Protein AF-A0A2V8I3Q4-F1 (afdb_monomer)

Solvent-accessible surface area (backbone atoms only — not comparable to full-atom values): 6885 Å² total; per-residue (Å²): 135,82,81,78,74,75,79,50,97,82,39,65,69,60,49,52,53,50,51,50,54,42,68,77,40,44,72,60,26,34,55,53,7,27,74,66,46,75,38,70,67,57,9,53,49,16,43,50,52,46,54,55,49,52,69,77,38,86,75,54,74,59,38,77,76,39,48,68,65,40,48,42,53,47,11,41,49,38,11,51,49,52,51,50,51,54,51,50,50,52,54,51,52,52,55,53,53,57,54,55,72,71,35,78,78,47,55,60,55,51,48,53,50,50,53,54,56,55,65,72,54,72,131

Foldseek 3Di:
DDPPDLPPPPDPVVVVVLVVLCVVAVVVLLVLLCVLQVDNPQSNVLLVVLSVCVSVDPDDPVCVVPVNVVSNVSSNVSSNVVVVVVVVVVVVVVVVVVVVVVPPPPVVVVVVVVVVVVVVPDD

pLDDT: mean 84.05, std 15.95, range [36.59, 98.69]

Mean predicted aligned error: 12.43 Å

Radius of gyration: 24.99 Å; Cα contacts (8 Å, |Δi|>4): 70; chains: 1; bounding box: 47×54×64 Å

Structure (mmCIF, N/CA/C/O backbone):
data_AF-A0A2V8I3Q4-F1
#
_entry.id   AF-A0A2V8I3Q4-F1
#
loop_
_atom_site.group_PDB
_atom_site.id
_atom_site.type_symbol
_atom_site.label_atom_id
_atom_site.label_alt_id
_atom_site.label_comp_id
_atom_site.label_asym_id
_atom_site.label_entity_id
_atom_site.label_seq_id
_atom_site.pdbx_PDB_ins_code
_atom_site.Cartn_x
_atom_site.Cartn_y
_atom_site.Cartn_z
_atom_site.occupancy
_atom_site.B_iso_or_equiv
_atom_site.auth_seq_id
_atom_site.auth_comp_id
_atom_site.auth_asym_id
_atom_site.auth_atom_id
_atom_site.pdbx_PDB_model_num
ATOM 1 N N . MET A 1 1 ? 2.764 -21.090 27.366 1.00 37.06 1 MET A N 1
ATOM 2 C CA . MET A 1 1 ? 2.966 -20.174 26.224 1.00 37.06 1 MET A CA 1
ATOM 3 C C . MET A 1 1 ? 1.866 -20.464 25.226 1.00 37.06 1 MET A C 1
ATOM 5 O O . MET A 1 1 ? 1.925 -21.473 24.539 1.00 37.06 1 MET A O 1
ATOM 9 N N . GLU A 1 2 ? 0.806 -19.666 25.259 1.00 36.59 2 GLU A N 1
ATOM 10 C CA . GLU A 1 2 ? -0.389 -19.858 24.439 1.00 36.59 2 GLU A CA 1
ATOM 11 C C . GLU A 1 2 ? -0.084 -19.385 23.015 1.00 36.59 2 GLU A C 1
ATOM 13 O O . GLU A 1 2 ? 0.217 -18.215 22.781 1.00 36.59 2 GLU A O 1
ATOM 18 N N . THR A 1 3 ? -0.052 -20.319 22.068 1.00 38.06 3 THR A N 1
ATOM 19 C CA . THR A 1 3 ? 0.150 -20.024 20.650 1.00 38.06 3 THR A CA 1
ATOM 20 C C . THR A 1 3 ? -1.052 -19.225 20.158 1.00 38.06 3 THR A C 1
ATOM 22 O O . THR A 1 3 ? -2.107 -19.796 19.885 1.00 38.06 3 THR A O 1
ATOM 25 N N . ALA A 1 4 ? -0.908 -17.900 20.095 1.00 47.69 4 ALA A N 1
ATOM 26 C CA . ALA A 1 4 ? -1.945 -16.993 19.627 1.00 47.69 4 ALA A CA 1
ATOM 27 C C . ALA A 1 4 ? -2.405 -17.413 18.223 1.00 47.69 4 ALA A C 1
ATOM 29 O O . ALA A 1 4 ? -1.654 -17.330 17.248 1.00 47.69 4 ALA A O 1
ATOM 30 N N . ARG A 1 5 ? -3.643 -17.910 18.157 1.00 51.03 5 ARG A N 1
ATOM 31 C CA . ARG A 1 5 ? -4.341 -18.331 16.943 1.00 51.03 5 ARG A CA 1
ATOM 32 C C . ARG A 1 5 ? -4.257 -17.203 15.918 1.00 51.03 5 ARG A C 1
ATOM 34 O O . ARG A 1 5 ? -4.761 -16.114 16.172 1.00 51.03 5 ARG A O 1
ATOM 41 N N . ILE A 1 6 ? -3.619 -17.454 14.775 1.00 56.09 6 ILE A N 1
ATOM 42 C CA . ILE A 1 6 ? -3.659 -16.525 13.640 1.00 56.09 6 ILE A CA 1
ATOM 43 C C . ILE A 1 6 ? -5.145 -16.363 13.283 1.00 56.09 6 ILE A C 1
ATOM 45 O O . ILE A 1 6 ? -5.781 -17.384 12.993 1.00 56.09 6 ILE A O 1
ATOM 49 N N . PRO A 1 7 ? -5.723 -15.148 13.353 1.00 57.66 7 PRO A N 1
ATOM 50 C CA . PRO A 1 7 ? -7.107 -14.916 12.970 1.00 57.66 7 PRO A CA 1
ATOM 51 C C . PRO A 1 7 ? -7.264 -15.357 11.521 1.00 57.66 7 PRO A C 1
ATOM 53 O O . PRO A 1 7 ? -6.709 -14.766 10.596 1.00 57.66 7 PRO A O 1
ATOM 56 N N . THR A 1 8 ? -7.929 -16.489 11.321 1.00 57.56 8 THR A N 1
ATOM 57 C CA . THR A 1 8 ? -8.145 -16.998 9.972 1.00 57.56 8 THR A CA 1
ATOM 58 C C . THR A 1 8 ? -9.130 -16.083 9.273 1.00 57.56 8 THR A C 1
ATOM 60 O O . THR A 1 8 ? -10.022 -15.532 9.913 1.00 57.56 8 THR A O 1
ATOM 63 N N . THR A 1 9 ? -9.073 -16.024 7.949 1.00 59.19 9 THR A N 1
ATOM 64 C CA . THR A 1 9 ? -10.053 -15.317 7.123 1.00 59.19 9 THR A CA 1
ATOM 65 C C . THR A 1 9 ? -11.495 -15.762 7.365 1.00 59.19 9 THR A C 1
ATOM 67 O O . THR A 1 9 ? -12.349 -15.205 6.713 1.00 59.19 9 THR A O 1
ATOM 70 N N . LYS A 1 10 ? -11.803 -16.760 8.210 1.00 63.22 10 LYS A N 1
ATOM 71 C CA . LYS A 1 10 ? -13.164 -17.163 8.613 1.00 63.22 10 LYS A CA 1
ATOM 72 C C . LYS A 1 10 ? -13.672 -16.465 9.884 1.00 63.22 10 LYS A C 1
ATOM 74 O O . LYS A 1 10 ? -14.828 -16.656 10.239 1.00 63.22 10 LYS A O 1
ATOM 79 N N . ASP A 1 11 ? -12.827 -15.700 10.568 1.00 80.50 11 ASP A N 1
ATOM 80 C CA . ASP A 1 11 ? -13.216 -14.919 11.739 1.00 80.50 11 ASP A CA 1
ATOM 81 C C . ASP A 1 11 ? -13.921 -13.628 11.296 1.00 80.50 11 ASP A C 1
ATOM 83 O O . ASP A 1 11 ? -13.304 -12.712 10.748 1.00 80.50 11 ASP A O 1
ATOM 87 N N . GLU A 1 12 ? -15.234 -13.579 11.510 1.00 82.38 12 GLU A N 1
ATOM 88 C CA . GLU A 1 12 ? -16.086 -12.459 11.113 1.00 82.38 12 GLU A CA 1
ATOM 89 C C . GLU A 1 12 ? -15.724 -11.158 11.848 1.00 82.38 12 GLU A C 1
ATOM 91 O O . GLU A 1 12 ? -15.750 -10.086 11.246 1.00 82.38 12 GLU A O 1
ATOM 96 N N . THR A 1 13 ? -15.294 -11.236 13.113 1.00 84.25 13 THR A N 1
ATOM 97 C CA . THR A 1 13 ? -14.887 -10.038 13.865 1.00 84.25 13 THR A CA 1
ATOM 98 C C . THR A 1 13 ? -13.591 -9.445 13.326 1.00 84.25 13 THR A C 1
ATOM 100 O O . THR A 1 13 ? -13.475 -8.227 13.187 1.00 84.25 13 THR A O 1
ATOM 103 N N . PHE A 1 14 ? -12.641 -10.296 12.933 1.00 83.88 14 PHE A N 1
ATOM 104 C CA . PHE A 1 14 ? -11.400 -9.845 12.310 1.00 83.88 14 PHE A CA 1
ATOM 105 C C . PHE 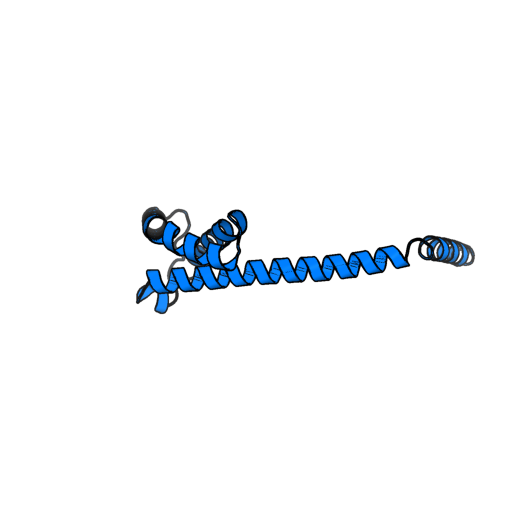A 1 14 ? -11.645 -9.184 10.944 1.00 83.88 14 PHE A C 1
ATOM 107 O O . PHE A 1 14 ? -11.050 -8.148 10.646 1.00 83.88 14 PHE A O 1
ATOM 114 N N . ARG A 1 15 ? -12.554 -9.740 10.129 1.00 84.81 15 ARG A N 1
ATOM 115 C CA . ARG A 1 15 ? -12.952 -9.144 8.839 1.00 84.81 15 ARG A CA 1
ATOM 116 C C . ARG A 1 15 ? -13.556 -7.757 9.012 1.00 84.81 15 ARG A C 1
ATOM 118 O O . ARG A 1 15 ? -13.137 -6.836 8.326 1.00 84.81 15 ARG A O 1
ATOM 125 N N . GLN A 1 16 ? -14.490 -7.600 9.948 1.00 90.31 16 GLN A N 1
ATOM 126 C CA . GLN A 1 16 ? -15.140 -6.313 10.210 1.00 90.31 16 GLN A CA 1
ATOM 127 C C . GLN A 1 16 ? -14.133 -5.249 10.658 1.00 90.31 16 GLN A C 1
ATOM 129 O O . GLN A 1 16 ? -14.170 -4.120 10.178 1.00 90.31 16 GLN A O 1
ATOM 134 N N . GLN A 1 17 ? -13.189 -5.617 11.529 1.00 89.75 17 GLN A N 1
ATOM 135 C CA . GLN A 1 17 ? -12.126 -4.709 11.965 1.00 89.75 17 GLN A CA 1
ATOM 136 C C . GLN A 1 17 ? -11.195 -4.302 10.817 1.00 89.75 17 GLN A C 1
ATOM 138 O O . GLN A 1 17 ? -10.801 -3.140 10.729 1.00 89.75 17 GLN A O 1
ATOM 143 N N . LEU A 1 18 ? -10.838 -5.239 9.933 1.00 90.50 18 LEU A N 1
ATOM 144 C CA . LEU A 1 18 ? -10.037 -4.941 8.745 1.00 90.50 18 LEU A CA 1
ATOM 145 C C . LEU A 1 18 ? -10.777 -4.039 7.756 1.00 90.50 18 LEU A C 1
ATOM 147 O O . LEU A 1 18 ? -10.168 -3.111 7.225 1.00 90.50 18 LEU A O 1
ATOM 151 N N . ASP A 1 19 ? -12.063 -4.296 7.526 1.00 92.75 19 ASP A N 1
ATOM 152 C CA . ASP A 1 19 ? -12.905 -3.498 6.637 1.00 92.75 19 ASP A CA 1
ATOM 153 C C . ASP A 1 19 ? -13.048 -2.061 7.142 1.00 92.75 19 ASP A C 1
ATOM 155 O O . ASP A 1 19 ? -12.913 -1.123 6.354 1.00 92.75 19 ASP A O 1
ATOM 159 N N . GLU A 1 20 ? -13.266 -1.873 8.445 1.00 94.25 20 GLU A N 1
ATOM 160 C CA . GLU A 1 20 ? -13.320 -0.540 9.050 1.00 94.25 20 GLU A CA 1
ATOM 161 C C . GLU A 1 20 ? -11.979 0.179 8.883 1.00 94.25 20 GLU A C 1
ATOM 163 O O . GLU A 1 20 ? -11.904 1.271 8.318 1.00 94.25 20 GLU A O 1
ATOM 168 N N . LEU A 1 21 ? -10.886 -0.494 9.252 1.00 93.62 21 LEU A N 1
ATOM 169 C CA . LEU A 1 21 ? -9.541 0.050 9.117 1.00 93.62 21 LEU A CA 1
ATOM 170 C C . LEU A 1 21 ? -9.224 0.447 7.666 1.00 93.62 21 LEU A C 1
ATOM 172 O O . LEU A 1 21 ? -8.588 1.479 7.426 1.00 93.62 21 LEU A O 1
ATOM 176 N N . TYR A 1 22 ? -9.666 -0.357 6.697 1.00 94.94 22 TYR A N 1
ATOM 177 C CA . TYR A 1 22 ? -9.541 -0.056 5.278 1.00 94.94 22 TYR A CA 1
ATOM 178 C C . TYR A 1 22 ? -10.345 1.185 4.900 1.00 94.94 22 TYR A C 1
ATOM 180 O O . TYR A 1 22 ? -9.775 2.126 4.346 1.00 94.94 22 TYR A O 1
ATOM 188 N N . ARG A 1 23 ? -11.640 1.230 5.227 1.00 96.06 23 ARG A N 1
ATOM 189 C CA . ARG A 1 23 ? -12.532 2.351 4.889 1.00 96.06 23 ARG A CA 1
ATOM 190 C C . ARG A 1 23 ? -12.027 3.676 5.454 1.00 96.06 23 ARG A C 1
ATOM 192 O O . ARG A 1 23 ? -11.998 4.671 4.729 1.00 96.06 23 ARG A O 1
ATOM 199 N N . GLU A 1 24 ? -11.560 3.675 6.698 1.00 96.69 24 GLU A N 1
ATOM 200 C CA . GLU A 1 24 ? -11.045 4.866 7.377 1.00 96.69 24 GLU A CA 1
ATOM 201 C C . GLU A 1 24 ? -9.741 5.400 6.761 1.00 96.69 24 GLU A C 1
ATOM 203 O O . GLU A 1 24 ? -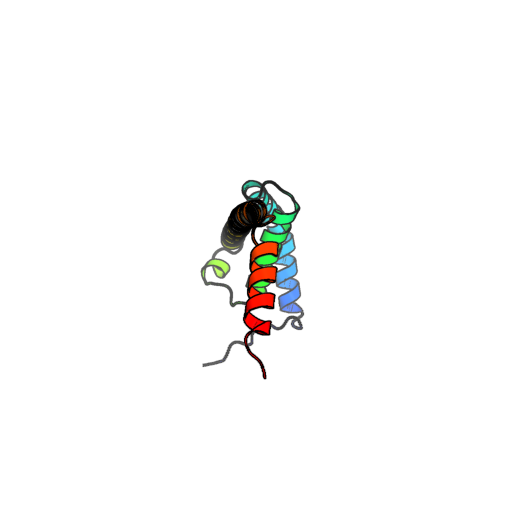9.513 6.613 6.713 1.00 96.69 24 GLU A O 1
ATOM 208 N N . ASN A 1 25 ? -8.852 4.512 6.301 1.00 97.44 25 ASN A N 1
ATOM 209 C CA . ASN A 1 25 ? -7.474 4.885 5.961 1.00 97.44 25 ASN A CA 1
ATOM 210 C C . ASN A 1 25 ? -7.172 4.861 4.458 1.00 97.44 25 ASN A C 1
ATOM 212 O O . ASN 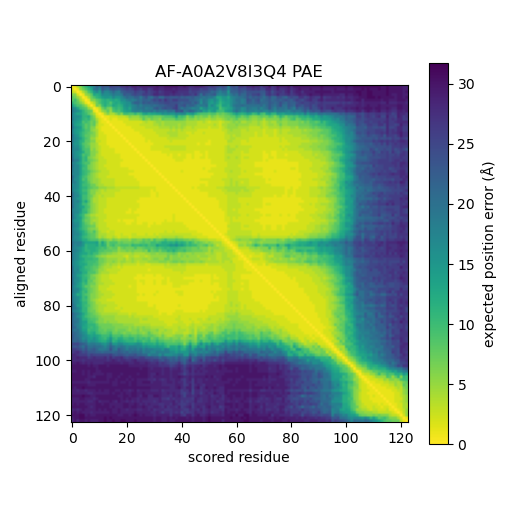A 1 25 ? -6.203 5.503 4.032 1.00 97.44 25 ASN A O 1
ATOM 216 N N . PHE A 1 26 ? -7.998 4.196 3.644 1.00 97.50 26 PHE A N 1
ATOM 217 C CA . PHE A 1 26 ? -7.750 3.979 2.218 1.00 97.50 26 PHE A CA 1
ATOM 218 C C . PHE A 1 26 ? -7.419 5.275 1.478 1.00 97.50 26 PHE A C 1
ATOM 220 O O . PHE A 1 26 ? -6.382 5.360 0.826 1.00 97.50 26 PHE A O 1
ATOM 227 N N . GLN A 1 27 ? -8.242 6.321 1.613 1.00 98.19 27 GLN A N 1
ATOM 228 C CA . GLN A 1 27 ? -8.032 7.567 0.866 1.00 98.19 27 GLN A CA 1
ATOM 229 C C . GLN A 1 27 ? -6.707 8.260 1.201 1.00 98.19 27 GLN A C 1
ATOM 231 O O . GLN A 1 27 ? -6.120 8.931 0.348 1.00 98.19 27 GLN A O 1
ATOM 236 N N . LEU A 1 28 ? -6.247 8.162 2.450 1.00 98.00 28 LEU A N 1
ATOM 237 C CA . LEU A 1 28 ? -4.981 8.756 2.866 1.00 98.00 28 LEU A CA 1
ATOM 238 C C . LEU A 1 28 ? -3.806 7.919 2.358 1.00 98.00 28 LEU A C 1
ATOM 240 O O . LEU A 1 28 ? -2.887 8.468 1.750 1.00 98.00 28 LEU A O 1
ATOM 244 N N . MET A 1 29 ? -3.868 6.601 2.555 1.00 98.50 29 MET A N 1
ATOM 245 C CA . MET A 1 29 ? -2.853 5.67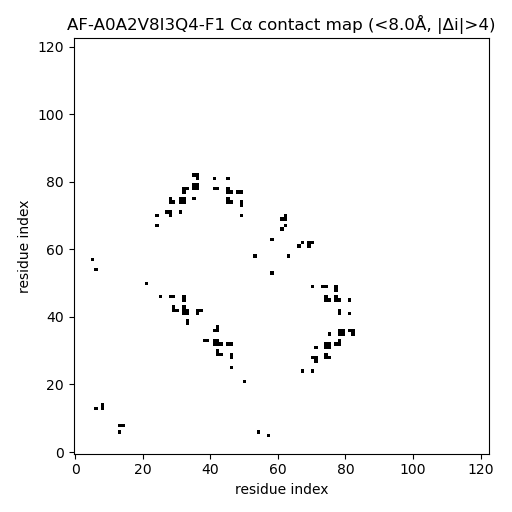2 2.061 1.00 98.50 29 MET A CA 1
ATOM 246 C C . MET A 1 29 ? -2.711 5.767 0.540 1.00 98.50 29 MET A C 1
ATOM 248 O O . MET A 1 29 ? -1.596 5.880 0.044 1.00 98.50 29 MET A O 1
ATOM 252 N N . TYR A 1 30 ? -3.829 5.815 -0.187 1.00 98.69 30 TYR A N 1
ATOM 253 C CA . TYR A 1 30 ? -3.866 5.964 -1.639 1.00 98.69 30 TYR A CA 1
ATOM 254 C C . TYR A 1 30 ? -3.211 7.266 -2.097 1.00 98.69 30 TYR A C 1
ATOM 256 O O . TYR A 1 30 ? -2.372 7.241 -2.991 1.00 98.69 30 TYR A O 1
ATOM 264 N N . ARG A 1 31 ? -3.545 8.411 -1.480 1.00 98.50 31 ARG A N 1
ATOM 265 C CA . ARG A 1 31 ? -2.940 9.708 -1.841 1.00 98.50 31 ARG A CA 1
ATOM 266 C C . ARG A 1 31 ? -1.425 9.695 -1.674 1.00 98.50 31 ARG A C 1
ATOM 268 O O . ARG A 1 31 ? -0.702 10.179 -2.539 1.00 98.50 31 ARG A O 1
ATOM 275 N N . VAL A 1 32 ? -0.963 9.119 -0.571 1.00 98.25 32 VAL A N 1
ATOM 276 C CA . VAL A 1 32 ? 0.458 8.999 -0.250 1.00 98.25 32 VAL A CA 1
ATOM 277 C C . VAL A 1 32 ? 1.169 7.991 -1.159 1.00 98.25 32 VAL A C 1
ATOM 279 O O . VAL A 1 32 ? 2.292 8.237 -1.582 1.00 98.25 32 VAL A O 1
ATOM 282 N N . ALA A 1 33 ? 0.539 6.866 -1.489 1.00 98.62 33 ALA A N 1
ATOM 283 C CA . ALA A 1 33 ? 1.099 5.904 -2.430 1.00 98.62 33 ALA A CA 1
ATOM 284 C C . ALA A 1 33 ? 1.173 6.502 -3.842 1.00 98.62 33 ALA A C 1
ATOM 286 O O . ALA A 1 33 ? 2.213 6.427 -4.489 1.00 98.62 33 ALA A O 1
ATOM 287 N N . LYS A 1 34 ? 0.113 7.185 -4.288 1.00 98.69 34 LYS A N 1
ATOM 288 C CA . LYS A 1 34 ? 0.029 7.815 -5.610 1.00 98.69 34 LYS A CA 1
ATOM 289 C C . LYS A 1 34 ? 1.052 8.924 -5.817 1.00 98.69 34 LYS A C 1
ATOM 291 O O . LYS A 1 34 ? 1.544 9.071 -6.932 1.00 98.69 34 LYS A O 1
ATOM 296 N N . SER A 1 35 ? 1.408 9.676 -4.775 1.00 98.44 35 SER A N 1
ATOM 297 C CA . SER A 1 35 ? 2.485 10.669 -4.884 1.00 98.44 35 SER A CA 1
ATOM 298 C C . SER A 1 35 ? 3.863 10.035 -5.102 1.00 98.44 35 SER A C 1
ATOM 300 O O . SER A 1 35 ? 4.757 10.699 -5.616 1.00 98.44 35 SER A O 1
ATOM 302 N N . VAL A 1 36 ? 4.033 8.758 -4.746 1.00 98.38 36 VAL A N 1
ATOM 303 C CA . VAL A 1 36 ? 5.269 7.994 -4.957 1.00 98.38 36 VAL A CA 1
ATOM 304 C C . VAL A 1 36 ? 5.241 7.229 -6.282 1.00 98.38 36 VAL A C 1
ATOM 306 O O . VAL A 1 36 ? 6.233 7.243 -7.004 1.00 98.38 36 VAL A O 1
ATOM 309 N N . THR A 1 37 ? 4.137 6.552 -6.609 1.00 98.25 37 THR A N 1
ATOM 310 C CA . THR A 1 37 ? 4.034 5.710 -7.815 1.00 98.25 37 THR A CA 1
ATOM 311 C C . THR A 1 37 ? 3.735 6.501 -9.088 1.00 98.25 37 THR A C 1
ATOM 313 O O . THR A 1 37 ? 4.032 6.037 -10.188 1.00 98.25 37 THR A O 1
ATOM 316 N N . GLY A 1 38 ? 3.108 7.675 -8.967 1.00 97.62 38 GLY A N 1
ATOM 317 C CA . GLY A 1 38 ? 2.720 8.529 -10.093 1.00 97.62 38 GLY A CA 1
ATOM 318 C C . GLY A 1 38 ? 1.546 8.006 -10.929 1.00 97.62 38 GLY A C 1
ATOM 319 O O . GLY A 1 38 ? 1.076 8.708 -11.821 1.00 97.62 38 GLY A O 1
ATOM 320 N N . ASN A 1 39 ? 1.026 6.808 -10.649 1.00 98.06 39 ASN A N 1
ATOM 321 C CA . ASN A 1 39 ? -0.085 6.214 -11.387 1.00 98.06 39 ASN A CA 1
ATOM 322 C C . ASN A 1 39 ? -1.097 5.537 -10.454 1.00 98.06 39 ASN A C 1
ATOM 324 O O . ASN A 1 39 ? -0.809 5.222 -9.299 1.00 98.06 39 ASN A O 1
ATOM 328 N N . ARG A 1 40 ? -2.324 5.364 -10.959 1.00 98.12 40 ARG A N 1
ATOM 329 C CA . ARG A 1 40 ? -3.450 4.836 -10.180 1.00 98.12 40 ARG A CA 1
ATOM 330 C C . ARG A 1 40 ? -3.253 3.371 -9.788 1.00 98.12 40 ARG A C 1
ATOM 332 O O . ARG A 1 40 ? -3.494 3.050 -8.631 1.00 98.12 40 ARG A O 1
ATOM 339 N N . TYR A 1 41 ? -2.851 2.527 -10.733 1.00 98.00 41 TYR A N 1
ATOM 340 C CA . TYR A 1 41 ? -2.816 1.075 -10.554 1.00 98.00 41 TYR A CA 1
ATOM 341 C C . TYR A 1 41 ? -1.801 0.666 -9.486 1.00 98.00 41 TYR A C 1
ATOM 343 O O . TYR A 1 41 ? -2.169 0.021 -8.511 1.00 98.00 41 TYR A O 1
ATOM 351 N N . ASP A 1 42 ? -0.568 1.161 -9.584 1.00 98.25 42 ASP A N 1
ATOM 352 C CA . ASP A 1 42 ? 0.478 0.866 -8.601 1.00 98.25 42 ASP A CA 1
ATOM 353 C C . ASP A 1 42 ? 0.150 1.444 -7.216 1.00 98.25 42 ASP A C 1
ATOM 355 O O . ASP A 1 42 ? 0.569 0.907 -6.193 1.00 98.25 42 ASP A O 1
ATOM 359 N N . ALA A 1 43 ? -0.592 2.556 -7.156 1.00 98.38 43 ALA A N 1
ATOM 360 C CA . ALA A 1 43 ? -1.022 3.128 -5.883 1.00 98.38 43 ALA A CA 1
ATOM 361 C C . ALA A 1 43 ? -2.074 2.252 -5.187 1.00 98.38 43 ALA A C 1
ATOM 363 O O . ALA A 1 43 ? -1.994 2.053 -3.977 1.00 98.38 43 ALA A O 1
ATOM 364 N N . GLU A 1 44 ? -3.057 1.741 -5.934 1.00 98.31 44 GLU A N 1
ATOM 365 C CA . GLU A 1 44 ? -4.055 0.802 -5.408 1.00 98.31 44 GLU A CA 1
ATOM 366 C C . GLU A 1 44 ? -3.387 -0.505 -4.963 1.00 98.31 44 GLU A C 1
ATOM 368 O O . GLU A 1 44 ? -3.646 -0.964 -3.848 1.00 98.31 44 GLU A O 1
ATOM 373 N N . ASP A 1 45 ? -2.462 -1.032 -5.769 1.00 98.31 45 ASP A N 1
ATOM 374 C CA . ASP A 1 45 ? -1.703 -2.245 -5.451 1.00 98.31 45 ASP A CA 1
ATOM 375 C C . ASP A 1 45 ? -0.840 -2.070 -4.191 1.00 98.31 45 ASP A C 1
ATOM 377 O O . ASP A 1 45 ? -0.847 -2.914 -3.294 1.00 98.31 45 ASP A O 1
ATOM 381 N N . ALA A 1 46 ? -0.171 -0.921 -4.035 1.00 98.44 46 ALA A N 1
ATOM 382 C CA . ALA A 1 46 ? 0.584 -0.605 -2.822 1.00 98.44 46 ALA A CA 1
ATOM 383 C C . ALA A 1 46 ? -0.292 -0.668 -1.561 1.00 98.44 46 ALA A C 1
ATOM 385 O O . ALA A 1 46 ? 0.132 -1.220 -0.545 1.00 98.44 46 ALA A O 1
ATOM 386 N N . VAL A 1 47 ? -1.510 -0.114 -1.611 1.00 98.38 47 VAL A N 1
ATOM 387 C CA . VAL A 1 47 ? -2.442 -0.161 -0.476 1.00 98.38 47 VAL A CA 1
ATOM 388 C C . VAL A 1 47 ? -2.890 -1.596 -0.213 1.00 98.38 47 VAL A C 1
ATOM 390 O O . VAL A 1 47 ? -2.812 -2.043 0.929 1.00 98.38 47 VAL A O 1
ATOM 393 N N . GLN A 1 48 ? -3.299 -2.338 -1.244 1.00 96.69 48 GLN A N 1
ATOM 394 C CA . GLN A 1 48 ? -3.727 -3.733 -1.102 1.00 96.69 48 GLN A CA 1
ATOM 395 C C . GLN A 1 48 ? -2.627 -4.612 -0.493 1.00 96.69 48 GLN A C 1
ATOM 397 O O . GLN A 1 48 ? -2.887 -5.350 0.458 1.00 96.69 48 GLN A O 1
ATOM 402 N N . ASN A 1 49 ? -1.381 -4.458 -0.945 1.00 97.50 49 ASN A N 1
ATOM 403 C CA . ASN A 1 49 ? -0.229 -5.189 -0.420 1.00 97.50 49 ASN A CA 1
ATOM 404 C C . ASN A 1 49 ? -0.006 -4.961 1.085 1.00 97.50 49 ASN A C 1
ATOM 406 O O . ASN A 1 49 ? 0.400 -5.888 1.791 1.00 97.50 49 ASN A O 1
ATOM 410 N N . VAL A 1 50 ? -0.314 -3.769 1.615 1.00 96.56 50 VAL A N 1
ATOM 411 C CA . VAL A 1 50 ? -0.271 -3.519 3.067 1.00 96.56 50 VAL A CA 1
ATOM 412 C C . VAL A 1 50 ? -1.297 -4.382 3.804 1.00 96.56 50 VAL A C 1
ATOM 414 O O . VAL A 1 50 ? -0.944 -5.025 4.793 1.00 96.56 50 VAL A O 1
ATOM 417 N N . PHE A 1 51 ? -2.542 -4.443 3.327 1.00 94.38 51 PHE A N 1
ATOM 418 C CA . PHE A 1 51 ? -3.601 -5.232 3.970 1.00 94.38 51 PHE A CA 1
ATOM 419 C C . PHE A 1 51 ? -3.362 -6.739 3.844 1.00 94.38 51 PHE A C 1
ATOM 421 O O . PHE A 1 51 ? -3.540 -7.466 4.820 1.00 94.38 51 PHE A O 1
ATOM 428 N N . VAL A 1 52 ? -2.844 -7.206 2.705 1.00 93.88 52 VAL A N 1
ATOM 429 C CA . VAL A 1 52 ? -2.383 -8.596 2.549 1.00 93.88 52 VAL A CA 1
ATOM 430 C C . VAL A 1 52 ? -1.320 -8.928 3.601 1.00 93.88 52 VAL A C 1
ATOM 432 O O . VAL A 1 52 ? -1.412 -9.955 4.276 1.00 93.88 52 VAL A O 1
ATOM 435 N N . LYS A 1 53 ? -0.340 -8.040 3.811 1.00 91.69 53 LYS A N 1
ATOM 436 C CA . LYS A 1 53 ? 0.706 -8.232 4.827 1.00 91.69 53 LYS A CA 1
ATOM 437 C C . LYS A 1 53 ? 0.165 -8.207 6.257 1.00 91.69 53 LYS A C 1
ATOM 439 O O . LYS A 1 53 ? 0.686 -8.949 7.086 1.00 91.69 53 LYS A O 1
ATOM 444 N N . LEU A 1 54 ? -0.860 -7.403 6.545 1.00 89.56 54 LEU A N 1
ATOM 445 C CA . LEU A 1 54 ? -1.534 -7.380 7.850 1.00 89.56 54 LEU A CA 1
ATOM 446 C C . LEU A 1 54 ? -2.302 -8.673 8.140 1.00 89.56 54 LEU A C 1
ATOM 448 O O . LEU A 1 54 ? -2.327 -9.116 9.281 1.00 89.56 54 LEU A O 1
ATOM 452 N N . ILE A 1 55 ? -2.895 -9.297 7.120 1.00 88.25 55 ILE A N 1
ATOM 453 C CA . ILE A 1 55 ? -3.571 -10.594 7.268 1.00 88.25 55 ILE A CA 1
ATOM 454 C C . ILE A 1 55 ? -2.545 -11.713 7.493 1.00 88.25 55 ILE A C 1
ATOM 456 O O . ILE A 1 55 ? -2.758 -12.610 8.304 1.00 88.25 55 ILE A O 1
ATOM 460 N N . GLN A 1 56 ? -1.418 -11.669 6.780 1.00 87.50 56 GLN A N 1
ATOM 461 C CA . GLN A 1 56 ? -0.405 -12.727 6.822 1.00 87.50 56 GLN A CA 1
ATOM 462 C C . GLN A 1 56 ? 0.504 -12.680 8.057 1.00 87.50 56 GLN A C 1
ATOM 464 O O . GLN A 1 56 ? 1.165 -13.673 8.361 1.00 87.50 56 GLN A O 1
ATOM 469 N N . ARG A 1 57 ? 0.620 -11.532 8.733 1.00 83.75 57 ARG A N 1
ATOM 470 C CA . ARG A 1 57 ? 1.618 -11.311 9.790 1.00 83.75 57 ARG A CA 1
ATOM 471 C C . ARG A 1 57 ? 0.983 -10.666 11.009 1.00 83.75 57 ARG A C 1
ATOM 473 O O . ARG A 1 57 ? 0.136 -9.791 10.877 1.00 83.75 57 ARG A O 1
ATOM 480 N N . GLN A 1 58 ? 1.466 -11.022 12.200 1.00 75.62 58 GLN A N 1
ATOM 481 C CA . GLN A 1 58 ? 1.072 -10.298 13.405 1.00 75.62 58 GLN A CA 1
ATOM 482 C C . GLN A 1 58 ? 1.485 -8.818 13.297 1.00 75.62 58 GLN A C 1
ATOM 484 O O . GLN A 1 58 ? 2.647 -8.529 12.981 1.00 75.62 58 GLN A O 1
ATOM 489 N N . PRO A 1 59 ? 0.563 -7.873 13.557 1.00 73.69 59 PRO A N 1
ATOM 490 C CA . PRO A 1 59 ? 0.879 -6.456 13.518 1.00 73.69 59 PRO A CA 1
ATOM 491 C C . PRO A 1 59 ? 1.955 -6.103 14.545 1.00 73.69 59 PRO A C 1
ATOM 493 O O . PRO A 1 59 ? 1.945 -6.580 15.677 1.00 73.69 59 PRO A O 1
ATOM 496 N N . SER A 1 60 ? 2.887 -5.231 14.161 1.00 79.81 60 SER A N 1
ATOM 497 C CA . SER A 1 60 ? 3.943 -4.787 15.079 1.00 79.81 60 SER A CA 1
ATOM 498 C C . SER A 1 60 ? 3.391 -3.907 16.209 1.00 79.81 60 SER A C 1
ATOM 500 O O . SER A 1 60 ? 2.337 -3.289 16.068 1.00 79.81 60 SER A O 1
ATOM 502 N N . SER A 1 61 ? 4.145 -3.743 17.298 1.00 79.94 61 SER A N 1
ATOM 503 C CA . SER A 1 61 ? 3.779 -2.837 18.404 1.00 79.94 61 SER A CA 1
ATOM 504 C C . SER A 1 61 ? 3.516 -1.392 17.952 1.00 79.94 61 SER A C 1
ATOM 506 O O . SER A 1 61 ? 2.699 -0.687 18.539 1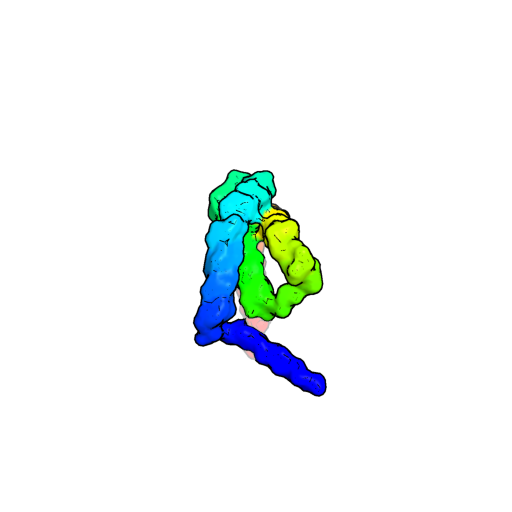.00 79.94 61 SER A O 1
ATOM 508 N N . ASN A 1 62 ? 4.159 -0.949 16.868 1.00 78.44 62 ASN A N 1
ATOM 509 C CA . ASN A 1 62 ? 3.920 0.367 16.274 1.00 78.44 62 ASN A CA 1
ATOM 510 C C . ASN A 1 62 ? 2.522 0.496 15.659 1.00 78.44 62 ASN A C 1
ATOM 512 O O . ASN A 1 62 ? 1.935 1.573 15.728 1.00 78.44 62 ASN A O 1
ATOM 516 N N . PHE A 1 63 ? 1.989 -0.588 15.089 1.00 87.19 63 PHE A N 1
ATOM 517 C CA . PHE A 1 63 ? 0.616 -0.614 14.592 1.00 87.19 63 PHE A CA 1
ATOM 518 C C . PHE A 1 63 ? -0.374 -0.433 15.744 1.00 87.19 63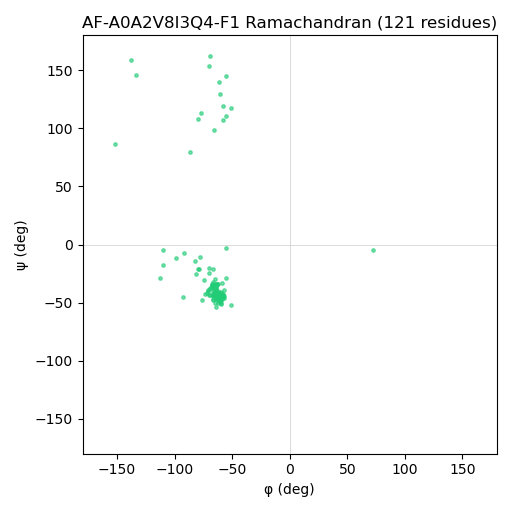 PHE A C 1
ATOM 520 O O . PHE A 1 63 ? -1.272 0.387 15.635 1.00 87.19 63 PHE A O 1
ATOM 527 N N . GLN A 1 64 ? -0.157 -1.108 16.877 1.00 85.50 64 GLN A N 1
ATOM 528 C CA . GLN A 1 64 ? -1.022 -0.977 18.056 1.00 85.50 64 GLN A CA 1
ATOM 529 C C . GLN A 1 64 ? -0.996 0.436 18.663 1.00 85.50 64 GLN A C 1
ATOM 531 O O . GLN A 1 64 ? -2.023 0.924 19.120 1.00 85.50 64 GLN A O 1
ATOM 536 N N . LYS A 1 65 ? 0.162 1.112 18.657 1.00 89.62 65 LYS A N 1
ATOM 537 C CA . LYS A 1 65 ? 0.302 2.475 19.202 1.00 89.62 65 LYS A CA 1
ATOM 538 C C . LYS A 1 65 ? -0.322 3.553 18.316 1.00 89.62 65 LYS A C 1
ATOM 540 O O . LYS A 1 65 ? -0.901 4.502 18.831 1.00 89.62 65 LYS A O 1
ATOM 545 N N . ASN A 1 66 ? -0.131 3.463 16.998 1.00 91.88 66 ASN A N 1
ATOM 546 C CA . ASN A 1 66 ? -0.660 4.440 16.046 1.00 91.88 66 ASN A CA 1
ATOM 547 C C . ASN A 1 66 ? -0.907 3.781 14.674 1.00 91.88 66 ASN A C 1
ATOM 549 O O . ASN A 1 66 ? -0.037 3.842 13.792 1.00 91.88 66 ASN A O 1
ATOM 553 N N . PRO A 1 67 ? -2.094 3.175 14.474 1.00 91.56 67 PRO A N 1
ATOM 554 C CA . PRO A 1 67 ? -2.423 2.455 13.246 1.00 91.56 67 PRO A CA 1
ATOM 555 C C . PRO A 1 67 ? -2.303 3.338 12.003 1.00 91.56 67 PRO A C 1
ATOM 557 O O . PRO A 1 67 ? -1.674 2.949 11.024 1.00 91.56 67 PRO A O 1
ATOM 560 N N . LYS A 1 68 ? -2.816 4.571 12.058 1.00 93.44 68 LYS A N 1
ATOM 561 C CA . LYS A 1 68 ? -2.823 5.502 10.921 1.00 93.44 68 LYS A CA 1
ATOM 562 C C . LYS A 1 68 ? -1.416 5.856 10.440 1.00 93.44 68 LYS A C 1
ATOM 564 O O . LYS A 1 68 ? -1.129 5.781 9.243 1.00 93.44 68 LYS A O 1
ATOM 569 N N . ALA A 1 69 ? -0.521 6.224 11.360 1.00 94.44 69 ALA A N 1
ATOM 570 C CA . ALA A 1 69 ? 0.864 6.548 11.019 1.00 94.44 69 ALA A CA 1
ATOM 571 C C . ALA A 1 69 ? 1.610 5.320 10.478 1.00 94.44 69 ALA A C 1
ATOM 573 O O . ALA A 1 69 ? 2.352 5.425 9.497 1.00 94.44 69 ALA A O 1
ATOM 574 N N . TYR A 1 70 ? 1.378 4.150 11.083 1.00 95.75 70 TYR A N 1
ATOM 575 C CA . TYR A 1 70 ? 1.928 2.890 10.598 1.00 95.75 70 TYR A CA 1
ATOM 576 C C . TYR A 1 70 ? 1.467 2.590 9.167 1.00 95.75 70 TYR A C 1
ATOM 578 O O . TYR A 1 70 ? 2.304 2.342 8.302 1.00 95.75 70 TYR A O 1
ATOM 586 N N . LEU A 1 71 ? 0.161 2.667 8.902 1.00 96.25 71 LEU A N 1
ATOM 587 C CA . LEU A 1 71 ? -0.442 2.375 7.601 1.00 96.25 71 LEU A CA 1
ATOM 588 C C . LEU A 1 71 ? 0.075 3.307 6.504 1.00 96.25 71 LEU A C 1
ATOM 590 O O . LEU A 1 71 ? 0.444 2.842 5.429 1.00 96.25 71 LEU A O 1
ATOM 594 N N . CYS A 1 72 ? 0.188 4.609 6.781 1.00 96.69 72 CYS A N 1
ATOM 595 C CA . CYS A 1 72 ? 0.758 5.561 5.825 1.00 96.69 72 CYS A CA 1
ATOM 596 C C . CYS A 1 72 ? 2.223 5.237 5.509 1.00 96.69 72 CYS A C 1
ATOM 598 O O . CYS A 1 72 ? 2.627 5.241 4.346 1.00 96.69 72 CYS A O 1
ATOM 600 N N . LYS A 1 73 ? 3.022 4.922 6.537 1.00 96.75 73 LYS A N 1
ATOM 601 C CA . LYS A 1 73 ? 4.427 4.532 6.360 1.00 96.75 73 LYS A CA 1
ATOM 602 C C . LYS A 1 73 ? 4.551 3.226 5.574 1.00 96.75 73 LYS A C 1
ATOM 604 O O . LYS A 1 73 ? 5.407 3.129 4.697 1.00 96.75 73 LYS A O 1
ATOM 609 N N . ALA A 1 74 ? 3.700 2.245 5.865 1.00 97.00 74 ALA A N 1
ATOM 610 C CA . ALA A 1 74 ? 3.651 0.980 5.146 1.00 97.00 74 ALA A CA 1
ATOM 611 C C . ALA A 1 74 ? 3.297 1.204 3.667 1.00 97.00 74 ALA A C 1
ATOM 613 O O . ALA A 1 74 ? 4.038 0.747 2.803 1.00 97.00 74 ALA A O 1
ATOM 614 N N . ALA A 1 75 ? 2.267 2.004 3.372 1.00 98.25 75 ALA A N 1
ATOM 615 C CA . ALA A 1 75 ? 1.868 2.333 2.003 1.00 98.25 75 ALA A CA 1
ATOM 616 C C . ALA A 1 75 ? 2.985 3.042 1.217 1.00 98.25 75 ALA A C 1
ATOM 618 O O . ALA A 1 75 ? 3.263 2.671 0.079 1.00 98.25 75 ALA A O 1
ATOM 619 N N . MET A 1 76 ? 3.690 4.009 1.827 1.00 98.25 76 MET A N 1
ATOM 620 C CA . MET A 1 76 ? 4.866 4.633 1.195 1.00 98.25 76 MET A CA 1
ATOM 621 C C . MET A 1 76 ? 5.958 3.611 0.873 1.00 98.25 76 MET A C 1
ATOM 623 O O . MET A 1 76 ? 6.620 3.713 -0.159 1.00 98.25 76 MET A O 1
ATOM 627 N N . ASN A 1 77 ? 6.200 2.662 1.777 1.00 98.12 77 ASN A N 1
ATOM 628 C CA . ASN A 1 77 ? 7.233 1.654 1.585 1.00 98.12 77 ASN A CA 1
ATOM 629 C C . ASN A 1 77 ? 6.859 0.678 0.467 1.00 98.12 77 ASN A C 1
ATOM 631 O O . ASN A 1 77 ? 7.707 0.412 -0.382 1.00 98.12 77 ASN A O 1
ATOM 635 N N . GLU A 1 78 ? 5.608 0.212 0.412 1.00 98.38 78 GLU A N 1
ATOM 636 C CA . GLU A 1 78 ? 5.126 -0.624 -0.696 1.00 98.38 78 GLU A CA 1
ATOM 637 C C . GLU A 1 78 ? 5.200 0.113 -2.033 1.00 98.38 78 GLU A C 1
ATOM 639 O O . GLU A 1 78 ? 5.757 -0.418 -2.989 1.00 98.38 78 GLU A O 1
ATOM 644 N N . ALA A 1 79 ? 4.768 1.374 -2.083 1.00 98.62 79 ALA A N 1
ATOM 645 C CA . ALA A 1 79 ? 4.869 2.193 -3.287 1.00 98.62 79 ALA A CA 1
ATOM 646 C C . ALA A 1 79 ? 6.321 2.329 -3.781 1.00 98.62 79 ALA A C 1
ATOM 648 O O . ALA A 1 79 ? 6.605 2.143 -4.965 1.00 98.62 79 ALA A O 1
ATOM 649 N N . ARG A 1 80 ? 7.277 2.586 -2.876 1.00 98.56 80 ARG A N 1
ATOM 650 C CA . ARG A 1 80 ? 8.708 2.632 -3.230 1.00 98.56 80 ARG A CA 1
ATOM 651 C C . ARG A 1 80 ? 9.228 1.282 -3.716 1.00 98.56 80 ARG A C 1
ATOM 653 O O . ARG A 1 80 ? 10.081 1.253 -4.600 1.00 98.56 80 ARG A O 1
ATOM 660 N N . ASN A 1 81 ? 8.759 0.181 -3.137 1.00 98.31 81 ASN A N 1
ATOM 661 C CA . ASN A 1 81 ? 9.155 -1.161 -3.557 1.00 98.31 81 ASN A CA 1
ATOM 662 C C . ASN A 1 81 ? 8.649 -1.472 -4.969 1.00 98.31 81 ASN A C 1
ATOM 664 O O . ASN A 1 81 ? 9.433 -1.954 -5.784 1.00 98.31 81 ASN A O 1
ATOM 668 N N . ILE A 1 82 ? 7.397 -1.123 -5.279 1.00 98.12 82 ILE A N 1
ATOM 669 C CA . ILE A 1 82 ? 6.823 -1.269 -6.623 1.00 98.12 82 ILE A CA 1
ATOM 670 C C . ILE A 1 82 ? 7.638 -0.462 -7.638 1.00 98.12 82 ILE A C 1
ATOM 672 O O . ILE A 1 82 ? 8.122 -1.026 -8.617 1.00 98.12 82 ILE A O 1
ATOM 676 N N . VAL A 1 83 ? 7.901 0.823 -7.367 1.00 97.75 83 VAL A N 1
ATOM 677 C CA . VAL A 1 83 ? 8.701 1.683 -8.261 1.00 97.75 83 VAL A CA 1
ATOM 678 C C . VAL A 1 83 ? 10.099 1.102 -8.504 1.00 97.75 83 VAL A C 1
ATOM 680 O O . VAL A 1 83 ? 10.557 1.051 -9.646 1.00 97.75 83 VAL A O 1
ATOM 683 N N . ARG A 1 84 ? 10.774 0.617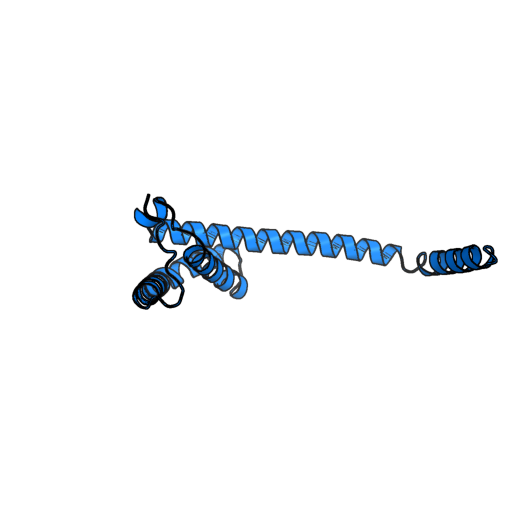 -7.452 1.00 96.94 84 ARG A N 1
ATOM 684 C CA . ARG A 1 84 ? 12.092 -0.029 -7.579 1.00 96.94 84 ARG A CA 1
ATOM 685 C C . ARG A 1 84 ? 12.032 -1.311 -8.405 1.00 96.94 84 ARG A C 1
ATOM 687 O O . ARG A 1 84 ? 12.890 -1.506 -9.258 1.00 96.94 84 ARG A O 1
ATOM 694 N N . SER A 1 85 ? 11.031 -2.160 -8.179 1.00 95.50 85 SER A N 1
ATOM 695 C CA . SER A 1 85 ? 10.855 -3.411 -8.923 1.00 95.50 85 SER A CA 1
ATOM 696 C C . SER A 1 85 ? 10.561 -3.157 -10.403 1.00 95.50 85 SER A C 1
ATOM 698 O O . SER A 1 85 ? 11.141 -3.807 -11.268 1.00 95.50 85 SER A O 1
ATOM 700 N N . CYS A 1 86 ? 9.713 -2.175 -10.714 1.00 92.88 86 CYS A N 1
ATOM 701 C CA . CYS A 1 86 ? 9.439 -1.763 -12.088 1.00 92.88 86 CYS A CA 1
ATOM 702 C C . CYS A 1 86 ? 10.688 -1.212 -12.778 1.00 92.88 86 CYS A C 1
ATOM 704 O O . CYS A 1 86 ? 10.950 -1.568 -13.923 1.00 92.88 86 CYS A O 1
ATOM 706 N N . ARG A 1 87 ? 11.486 -0.392 -12.085 1.00 93.38 87 ARG A N 1
ATOM 707 C CA . ARG A 1 87 ? 12.763 0.095 -12.617 1.00 93.38 87 ARG A CA 1
ATOM 708 C C . ARG A 1 87 ? 13.728 -1.057 -12.909 1.00 93.38 87 ARG A C 1
ATOM 710 O O . ARG A 1 87 ? 14.251 -1.122 -14.013 1.00 93.38 87 ARG A O 1
ATOM 717 N N . LEU A 1 88 ? 13.912 -1.970 -11.955 1.00 93.19 88 LEU A N 1
ATOM 718 C CA . LEU A 1 88 ? 14.803 -3.118 -12.120 1.00 93.19 88 LEU A CA 1
ATOM 719 C C . LEU A 1 88 ? 14.364 -4.018 -13.283 1.00 93.19 88 LEU A C 1
ATOM 721 O O . LEU A 1 88 ? 15.204 -4.434 -14.070 1.00 93.19 88 LEU A O 1
ATOM 725 N N . ARG A 1 89 ? 13.058 -4.286 -13.430 1.00 91.38 89 ARG A N 1
ATOM 726 C CA . ARG A 1 89 ? 12.537 -5.059 -14.571 1.00 91.38 89 ARG A CA 1
ATOM 727 C C . ARG A 1 89 ? 12.877 -4.413 -15.907 1.00 91.38 89 ARG A C 1
ATOM 729 O O . ARG A 1 89 ? 13.404 -5.099 -16.768 1.00 91.38 89 ARG A O 1
ATOM 736 N N . ARG A 1 90 ? 12.671 -3.100 -16.045 1.00 89.94 90 ARG A N 1
ATOM 737 C CA . ARG 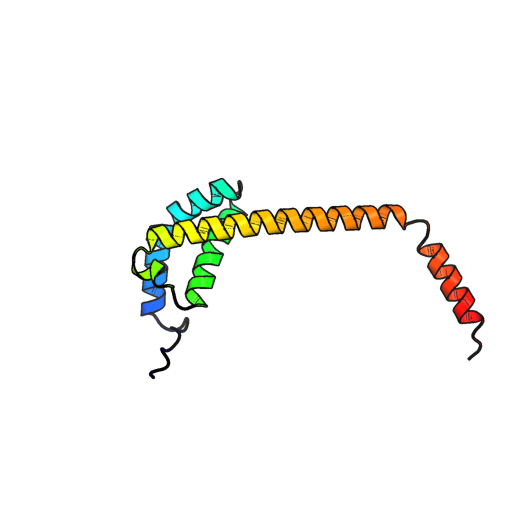A 1 90 ? 13.029 -2.377 -17.276 1.00 89.94 90 ARG A CA 1
ATOM 738 C C . ARG A 1 90 ? 14.527 -2.420 -17.563 1.00 89.94 90 ARG A C 1
ATOM 740 O O . ARG A 1 90 ? 14.913 -2.557 -18.714 1.00 89.94 90 ARG A O 1
ATOM 747 N N . GLU A 1 91 ? 15.366 -2.292 -16.534 1.00 89.12 91 GLU A N 1
ATOM 748 C CA . GLU A 1 91 ? 16.822 -2.404 -16.691 1.00 89.12 91 GLU A CA 1
ATOM 749 C C . GLU A 1 91 ? 17.207 -3.810 -17.174 1.00 89.12 91 GLU A C 1
ATOM 751 O O . GLU A 1 91 ? 17.967 -3.938 -18.128 1.00 89.12 91 GLU A O 1
ATOM 756 N N . VAL A 1 92 ? 16.644 -4.868 -16.587 1.00 89.19 92 VAL A N 1
ATOM 757 C CA . VAL A 1 92 ? 16.890 -6.252 -17.028 1.00 89.19 92 VAL A CA 1
ATOM 758 C C . VAL A 1 92 ? 16.384 -6.486 -18.455 1.00 89.19 92 VAL A C 1
ATOM 760 O O . VAL A 1 92 ? 17.122 -7.026 -19.269 1.00 89.19 92 VAL A O 1
ATOM 763 N N . GLU A 1 93 ? 15.169 -6.045 -18.782 1.00 84.00 93 GLU A N 1
ATOM 764 C CA . GLU A 1 93 ? 14.590 -6.157 -20.129 1.00 84.00 93 GLU A CA 1
ATOM 765 C C . GLU A 1 93 ? 15.440 -5.435 -21.181 1.00 84.00 93 GLU A C 1
ATOM 767 O O . GLU A 1 93 ? 15.683 -5.985 -22.253 1.00 84.00 93 GLU A O 1
ATOM 772 N N . ALA A 1 94 ? 15.953 -4.241 -20.867 1.00 81.50 94 ALA A N 1
ATOM 773 C CA . ALA A 1 94 ? 16.847 -3.504 -21.756 1.00 81.50 94 ALA A CA 1
ATOM 774 C C . ALA A 1 94 ? 18.159 -4.265 -22.013 1.00 81.50 94 ALA A C 1
ATOM 776 O O . ALA A 1 94 ? 18.565 -4.400 -23.164 1.00 81.50 94 ALA A O 1
ATOM 777 N N . ASN A 1 95 ? 18.780 -4.822 -20.965 1.00 77.62 95 ASN A N 1
ATOM 778 C CA . ASN A 1 95 ? 19.997 -5.630 -21.106 1.00 77.62 95 ASN A CA 1
ATOM 779 C C . ASN A 1 95 ? 19.749 -6.906 -21.932 1.00 77.62 95 ASN A C 1
ATOM 781 O O . ASN A 1 95 ? 20.573 -7.276 -22.761 1.00 77.62 95 ASN A O 1
ATOM 785 N N . VAL A 1 96 ? 18.614 -7.584 -21.731 1.00 74.56 96 VAL A N 1
ATOM 786 C CA . VAL A 1 96 ? 18.256 -8.782 -22.511 1.00 74.56 96 VAL A CA 1
ATOM 787 C C . VAL A 1 96 ? 18.024 -8.426 -23.981 1.00 74.56 96 VAL A C 1
ATOM 789 O O . VAL A 1 96 ? 18.524 -9.122 -24.861 1.00 74.56 96 VAL A O 1
ATOM 792 N N . SER A 1 97 ? 17.343 -7.312 -24.261 1.00 68.56 97 SER A N 1
ATOM 793 C CA . SER A 1 97 ? 17.133 -6.845 -25.635 1.00 68.56 97 SER A CA 1
ATOM 794 C C . SER A 1 97 ? 18.445 -6.490 -26.345 1.00 68.56 97 SER A C 1
ATOM 796 O O . SER A 1 97 ? 18.549 -6.702 -27.550 1.00 68.56 97 SER A O 1
ATOM 798 N N . GLU A 1 98 ? 19.443 -5.960 -25.632 1.00 59.81 98 GLU A N 1
ATOM 799 C CA . GLU A 1 98 ? 20.769 -5.668 -26.193 1.00 59.81 98 GLU A CA 1
ATOM 800 C C . GLU A 1 98 ? 21.525 -6.954 -26.575 1.00 59.81 98 GLU A C 1
ATOM 802 O O . GLU A 1 98 ? 22.166 -7.011 -27.626 1.00 59.81 98 GLU A O 1
ATOM 807 N N . LEU A 1 99 ? 21.375 -8.022 -25.784 1.00 59.22 99 LEU A N 1
ATOM 808 C CA . LEU A 1 99 ? 21.937 -9.341 -26.095 1.00 59.22 99 LEU A CA 1
ATOM 809 C C . LEU A 1 99 ? 21.279 -9.996 -27.322 1.00 59.22 99 LEU A C 1
ATOM 811 O O . LEU A 1 99 ? 21.962 -10.691 -28.074 1.00 59.22 99 LEU A O 1
ATOM 815 N N . ASP A 1 100 ? 19.983 -9.775 -27.554 1.00 55.81 100 ASP A N 1
ATOM 816 C CA . ASP A 1 100 ? 19.286 -10.342 -28.715 1.00 55.81 100 ASP A CA 1
ATOM 817 C C . ASP A 1 100 ? 19.646 -9.644 -30.038 1.00 55.81 100 ASP A C 1
ATOM 819 O O . ASP A 1 100 ? 19.723 -10.314 -31.068 1.00 55.81 100 ASP A O 1
ATOM 823 N N . ILE A 1 101 ? 19.977 -8.344 -30.025 1.00 55.62 101 ILE A N 1
ATOM 824 C CA . ILE A 1 101 ? 20.456 -7.621 -31.222 1.00 55.62 101 ILE A CA 1
ATOM 825 C C . ILE A 1 101 ? 21.835 -8.137 -31.673 1.00 55.62 101 ILE A C 1
ATOM 827 O O . ILE A 1 101 ? 22.127 -8.173 -32.867 1.00 55.62 101 ILE A O 1
ATOM 831 N N . ALA A 1 102 ? 22.680 -8.584 -30.740 1.00 56.09 102 ALA A N 1
ATOM 832 C CA . ALA A 1 102 ? 24.006 -9.120 -31.052 1.00 56.09 102 ALA A CA 1
ATOM 833 C C . ALA A 1 102 ? 23.989 -10.571 -31.581 1.00 56.09 102 ALA A C 1
ATOM 835 O O . ALA A 1 102 ? 25.019 -11.062 -32.043 1.00 56.09 102 ALA A O 1
ATOM 836 N N . ALA A 1 103 ? 22.851 -1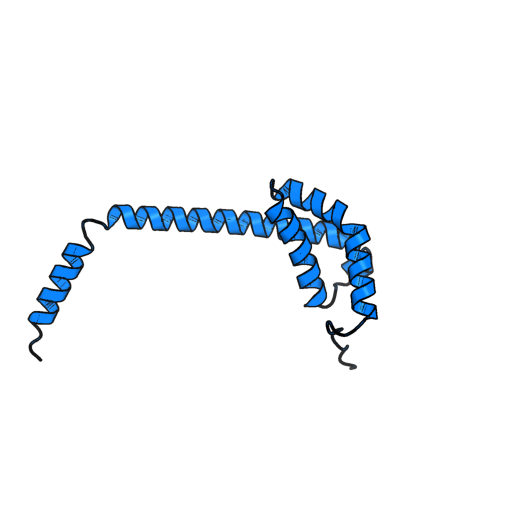1.272 -31.513 1.00 55.72 103 ALA A N 1
ATOM 837 C CA . ALA A 1 103 ? 22.806 -12.727 -31.660 1.00 55.72 103 ALA A CA 1
ATOM 838 C C . ALA A 1 103 ? 22.154 -13.250 -32.952 1.00 55.72 103 ALA A C 1
ATOM 840 O O . ALA A 1 103 ? 22.195 -14.461 -33.186 1.00 55.72 103 ALA A O 1
ATOM 841 N N . ASP A 1 104 ? 21.596 -12.382 -33.799 1.00 57.38 104 ASP A N 1
ATOM 842 C CA . ASP A 1 104 ? 20.866 -12.812 -35.005 1.00 57.38 104 ASP A CA 1
ATOM 843 C C . ASP A 1 104 ? 21.791 -13.409 -36.089 1.00 57.38 104 ASP A C 1
ATOM 845 O O . ASP A 1 104 ? 21.366 -14.201 -36.918 1.00 57.38 104 ASP A O 1
ATOM 849 N N . GLY A 1 105 ? 23.098 -13.112 -36.049 1.00 57.62 105 GLY A N 1
ATOM 850 C CA . GLY A 1 105 ? 24.088 -13.688 -36.973 1.00 57.62 105 GLY A CA 1
ATOM 851 C C . GLY A 1 105 ? 24.907 -14.867 -36.429 1.00 57.62 105 GLY A C 1
ATOM 852 O O . GLY A 1 105 ? 25.633 -15.502 -37.199 1.00 57.62 105 GLY A O 1
ATOM 853 N N . ASP A 1 106 ? 24.843 -15.136 -35.120 1.00 61.53 106 ASP A N 1
ATOM 854 C CA . ASP A 1 106 ? 25.762 -16.065 -34.436 1.00 61.53 106 ASP A CA 1
ATOM 855 C C . ASP A 1 106 ? 25.058 -17.330 -33.922 1.00 61.53 106 ASP A C 1
ATOM 857 O O . ASP A 1 106 ? 25.647 -18.411 -33.907 1.00 61.53 106 ASP A O 1
ATOM 861 N N . LYS A 1 107 ? 23.761 -17.245 -33.588 1.00 62.25 107 LYS A N 1
ATOM 862 C CA . LYS A 1 107 ? 22.963 -18.404 -33.146 1.00 62.25 107 LYS A CA 1
ATOM 863 C C . LYS A 1 107 ? 22.816 -19.467 -34.245 1.00 62.25 107 LYS A C 1
ATOM 865 O O . LYS A 1 107 ? 22.910 -20.657 -33.941 1.00 62.25 107 LYS A O 1
ATOM 870 N N . ASP A 1 108 ? 22.656 -19.057 -35.502 1.00 66.69 108 ASP A N 1
ATOM 871 C CA . ASP A 1 108 ? 22.535 -19.986 -36.635 1.00 66.69 108 ASP A CA 1
ATOM 872 C C . ASP A 1 108 ? 23.867 -20.667 -36.961 1.00 66.69 108 ASP A C 1
ATOM 874 O O . ASP A 1 108 ? 23.922 -21.888 -37.098 1.00 66.69 108 ASP A O 1
ATOM 878 N N . LYS A 1 109 ? 24.973 -19.914 -36.935 1.00 69.00 109 LYS A N 1
ATOM 879 C CA . LYS A 1 109 ? 26.325 -20.472 -37.100 1.00 69.00 109 LYS A CA 1
ATOM 880 C C . LYS A 1 109 ? 26.702 -21.409 -35.956 1.00 69.00 109 LYS A C 1
ATOM 882 O O . LYS A 1 109 ? 27.354 -22.428 -36.178 1.00 69.00 109 LYS A O 1
ATOM 887 N N . LEU A 1 110 ? 26.299 -21.087 -34.726 1.00 76.44 110 LEU A N 1
ATOM 888 C CA . LEU A 1 110 ? 26.519 -21.949 -33.567 1.00 76.44 110 LEU A CA 1
ATOM 889 C C . LEU A 1 110 ? 25.719 -23.252 -33.684 1.00 76.44 110 LEU A C 1
ATOM 891 O O . LEU A 1 110 ? 26.254 -24.318 -33.384 1.00 76.44 110 LEU A O 1
ATOM 895 N N . ARG A 1 111 ? 24.470 -23.185 -34.163 1.00 75.69 111 ARG A N 1
ATOM 896 C CA . ARG A 1 111 ? 23.653 -24.372 -34.455 1.00 75.69 111 ARG A CA 1
ATOM 897 C C . ARG A 1 111 ? 24.263 -25.237 -35.551 1.00 75.69 111 ARG A C 1
ATOM 899 O O . ARG A 1 111 ? 24.374 -26.442 -35.348 1.00 75.69 111 ARG A O 1
ATOM 906 N N . GLU A 1 112 ? 24.700 -24.649 -36.663 1.00 76.62 112 GLU A N 1
ATOM 907 C CA . GLU A 1 112 ? 25.363 -25.381 -37.752 1.00 76.62 112 GLU A CA 1
ATOM 908 C C . GLU A 1 112 ? 26.628 -26.096 -37.266 1.00 76.62 112 GLU A C 1
ATOM 910 O O . GLU A 1 112 ? 26.820 -27.281 -37.540 1.00 76.62 112 GLU A O 1
ATOM 915 N N . ARG A 1 113 ? 27.460 -25.413 -36.469 1.00 77.38 113 ARG A N 1
ATOM 916 C CA . ARG A 1 113 ? 28.676 -26.001 -35.887 1.00 77.38 113 ARG A CA 1
ATOM 917 C C . ARG A 1 113 ? 28.373 -27.116 -34.889 1.00 77.38 113 ARG A C 1
ATOM 919 O O . ARG A 1 113 ? 29.099 -28.104 -34.864 1.00 77.38 113 ARG A O 1
ATOM 926 N N . LEU A 1 114 ? 27.319 -26.976 -34.084 1.00 80.06 114 LEU A N 1
ATOM 927 C CA . LEU A 1 114 ? 26.895 -28.010 -33.138 1.00 80.06 114 LEU A CA 1
ATOM 928 C C . LEU A 1 114 ? 26.387 -29.260 -33.871 1.00 80.06 114 LEU A C 1
ATOM 930 O O . LEU A 1 114 ? 26.745 -30.370 -33.495 1.00 80.06 114 LEU A O 1
ATOM 934 N N . ILE A 1 115 ? 25.589 -29.082 -34.929 1.00 82.88 115 ILE A N 1
ATOM 935 C CA . ILE A 1 115 ? 25.074 -30.187 -35.751 1.00 82.88 115 ILE A CA 1
ATOM 936 C C . ILE A 1 115 ? 26.228 -30.909 -36.451 1.00 82.88 115 ILE A C 1
ATOM 938 O O . ILE A 1 115 ? 26.287 -32.135 -36.397 1.00 82.88 115 ILE A O 1
ATOM 942 N N . ALA A 1 116 ? 27.173 -30.173 -37.041 1.00 83.25 116 ALA A N 1
ATOM 943 C CA . ALA A 1 116 ? 28.358 -30.763 -37.660 1.00 83.25 116 ALA A CA 1
ATOM 944 C C . ALA A 1 116 ? 29.185 -31.573 -36.646 1.00 83.25 116 ALA A C 1
ATOM 946 O O . ALA A 1 116 ? 29.490 -32.734 -36.897 1.00 83.25 116 ALA A O 1
ATOM 947 N N . ALA A 1 117 ? 29.454 -31.011 -35.463 1.00 83.12 117 ALA A N 1
ATOM 948 C CA . ALA A 1 117 ? 30.223 -31.689 -34.419 1.00 83.12 117 ALA A CA 1
ATOM 949 C C . ALA A 1 117 ? 29.521 -32.941 -33.862 1.00 83.12 117 ALA A C 1
ATOM 951 O O . ALA A 1 117 ? 30.175 -33.938 -33.576 1.00 83.12 117 ALA A O 1
ATOM 952 N N . LEU A 1 118 ? 28.191 -32.917 -33.723 1.00 78.94 118 LEU A N 1
ATOM 953 C CA . LEU A 1 118 ? 27.416 -34.092 -33.307 1.00 78.94 118 LEU A CA 1
ATOM 954 C C . LEU A 1 118 ? 27.368 -35.180 -34.387 1.00 78.94 118 LEU A C 1
ATOM 956 O O . LEU A 1 118 ? 27.186 -36.341 -34.051 1.00 78.94 118 LEU A O 1
ATOM 960 N N . SER A 1 119 ? 27.543 -34.815 -35.659 1.00 79.81 119 SER A N 1
ATOM 961 C CA . SER A 1 119 ? 27.573 -35.760 -36.784 1.00 79.81 119 SER A CA 1
ATOM 962 C C . SER A 1 119 ? 28.921 -36.475 -36.924 1.00 79.81 119 SER A C 1
ATOM 964 O O . SER A 1 119 ? 28.990 -37.524 -37.550 1.00 79.81 119 SER A O 1
ATOM 966 N N . GLU A 1 120 ? 29.992 -35.905 -36.363 1.00 81.38 120 GLU A N 1
ATOM 967 C CA . GLU A 1 120 ? 31.324 -36.530 -36.301 1.00 81.38 120 GLU A CA 1
ATOM 968 C C . GLU A 1 120 ? 31.459 -37.517 -35.134 1.00 81.38 120 GLU A C 1
ATOM 970 O O . GLU A 1 120 ? 32.390 -38.323 -35.092 1.00 81.38 120 GLU A O 1
ATOM 975 N N . LEU A 1 121 ? 30.522 -37.470 -34.189 1.00 75.69 121 LEU A N 1
ATOM 976 C CA . LEU A 1 121 ? 30.366 -38.485 -33.162 1.00 75.69 121 LEU A CA 1
ATOM 977 C C . LEU A 1 121 ? 29.469 -39.587 -33.736 1.00 75.69 121 LEU A C 1
ATOM 979 O O . LEU A 1 121 ? 28.265 -39.612 -33.485 1.00 75.69 121 LEU A O 1
ATOM 983 N N . ASP A 1 122 ? 30.056 -40.470 -34.548 1.00 64.75 122 ASP A N 1
ATOM 984 C CA . ASP A 1 122 ? 29.403 -41.737 -34.896 1.00 64.75 122 ASP A CA 1
ATOM 985 C C . ASP A 1 122 ? 29.039 -42.503 -33.597 1.00 64.75 122 ASP A C 1
ATOM 987 O O . ASP A 1 122 ? 29.766 -42.391 -32.602 1.00 64.75 122 ASP A O 1
ATOM 991 N N . PRO A 1 123 ? 27.903 -43.227 -33.578 1.00 62.22 123 PRO A N 1
ATOM 992 C CA . PRO A 1 123 ? 27.238 -43.719 -32.365 1.00 62.22 123 PRO A CA 1
ATOM 993 C C . PRO A 1 123 ? 28.035 -44.716 -31.512 1.00 62.22 123 PRO A C 1
ATOM 995 O O . PRO A 1 123 ? 28.810 -45.526 -32.071 1.00 62.22 123 PRO A O 1
#

Secondary structure (DSSP, 8-state):
--------TT-HHHHHHHHHHHHHHHHHHHHHHHHHH-SHHHHHHHHHHHHHHHHHSPPPHHHHH-HHHHHHHHHHHHHHHHHHHHHHHHHHHHHHHHHHHTSTTTHHHHHHHHHHHHHSS--

Sequence (123 aa):
METARIPTTKDETFRQQLDELYRENFQLMYRVAKSVTGNRYDAEDAVQNVFVKLIQRQPSSNFQKNPKAYLCKAAMNEARNIVRSCRLRREVEANVSELDIAADGDKDKLRERLIAALSELDP

Nearest PDB structures (foldseek):
  5wur-assembly1_A  TM=6.481E-01  e=4.984E+00  Bacillus subtilis subsp. subtilis str. 168
  7o3x-assembly1_D  TM=3.211E-01  e=6.682E+00  Synechocystis sp. PCC 6803 substr. Kazusa